Protein AF-A0A2V3DW12-F1 (afdb_monomer_lite)

Secondary structure (DSSP, 8-state):
-HHHHHHHHTTT-----STTGGG-----HHHHHHTTS-----------TT--TTSHHHHHHTTSHHHHHHHHHHHHHHHHHHHHHHHT-

Radius of gyration: 14.46 Å; chains: 1; bounding box: 33×29×35 Å

Organism: NCBI:txid291045

Foldseek 3Di:
DVLLVVQLVVVVDDDDPDVVVVPPDDDDPQVVVVVVDPGDDDDFDAPQPPDDPPDPSSVVSCPDPRNVVRVVSSVRSVVSSVVVVVVVD

Sequence (89 aa):
MELYQRNAQSLDRVFDTSSAASSLLGSTDMGNLSHLVPSIHPLITVDSASAVIHQPEFAAYCVSASTDQAVIDGGKAMAWTIVHSCCTK

Structure (mmCIF, N/CA/C/O backbone):
data_AF-A0A2V3DW12-F1
#
_entry.id   AF-A0A2V3DW12-F1
#
loop_
_atom_site.group_PDB
_atom_site.id
_atom_site.type_symbol
_atom_site.label_atom_id
_atom_site.label_alt_id
_atom_site.label_comp_id
_atom_site.label_asym_id
_atom_site.label_entity_id
_atom_site.label_seq_id
_atom_site.pdbx_PDB_ins_code
_atom_site.Cartn_x
_atom_site.Cartn_y
_atom_site.Cartn_z
_atom_site.occupancy
_atom_site.B_iso_or_equiv
_atom_site.auth_seq_id
_atom_site.auth_comp_id
_atom_site.auth_asym_id
_atom_site.auth_atom_id
_atom_site.pdbx_PDB_model_num
ATOM 1 N N . MET A 1 1 ? -4.105 2.003 13.740 1.00 86.19 1 MET A N 1
ATOM 2 C CA . MET A 1 1 ? -3.126 1.433 12.788 1.00 86.19 1 MET A CA 1
ATOM 3 C C . MET A 1 1 ? -3.199 -0.092 12.733 1.00 86.19 1 MET A C 1
ATOM 5 O O . MET A 1 1 ? -3.240 -0.631 11.640 1.00 86.19 1 MET A O 1
ATOM 9 N N . GLU A 1 2 ? -3.320 -0.790 13.866 1.00 91.81 2 GLU A N 1
ATOM 10 C CA . GLU A 1 2 ? -3.402 -2.266 13.915 1.00 91.81 2 GLU A CA 1
ATOM 11 C C . GLU A 1 2 ? -4.501 -2.878 13.028 1.00 91.81 2 GLU A C 1
ATOM 13 O O . GLU A 1 2 ? -4.234 -3.811 12.274 1.00 91.81 2 GLU A O 1
ATOM 18 N N . LEU A 1 3 ? -5.721 -2.321 13.053 1.00 94.19 3 LEU A N 1
ATOM 19 C CA . LEU A 1 3 ? -6.813 -2.785 12.184 1.00 94.19 3 LEU A CA 1
ATOM 20 C C . LEU A 1 3 ? -6.464 -2.659 10.696 1.00 94.19 3 LEU A C 1
ATOM 22 O O . LEU A 1 3 ? -6.709 -3.588 9.930 1.00 94.19 3 LEU A O 1
ATOM 26 N N . TYR A 1 4 ? -5.857 -1.538 10.299 1.00 94.94 4 TYR A N 1
ATOM 27 C CA . TYR A 1 4 ? -5.421 -1.329 8.920 1.00 94.94 4 TYR A CA 1
ATOM 28 C C . TYR A 1 4 ? -4.352 -2.337 8.516 1.00 94.94 4 TYR A C 1
ATOM 30 O O . TYR A 1 4 ? -4.491 -2.982 7.481 1.00 94.94 4 TYR A O 1
ATOM 38 N N . GLN A 1 5 ? -3.330 -2.526 9.354 1.00 94.62 5 GLN A N 1
ATOM 39 C CA . GLN A 1 5 ? -2.263 -3.485 9.089 1.00 94.62 5 GLN A CA 1
ATOM 40 C C . GLN A 1 5 ? -2.817 -4.902 8.912 1.00 94.62 5 GLN A C 1
ATOM 42 O O . GLN A 1 5 ? -2.501 -5.553 7.922 1.00 94.62 5 GLN A O 1
ATOM 47 N N . ARG A 1 6 ? -3.710 -5.348 9.803 1.00 95.38 6 ARG A N 1
ATOM 48 C CA . ARG A 1 6 ? -4.361 -6.660 9.695 1.00 95.38 6 ARG A CA 1
ATOM 49 C C . ARG A 1 6 ? -5.141 -6.814 8.387 1.00 95.38 6 ARG A C 1
ATOM 51 O O . ARG A 1 6 ? -5.024 -7.838 7.719 1.00 95.38 6 ARG A O 1
ATOM 58 N N . ASN A 1 7 ? -5.929 -5.804 8.020 1.00 96.81 7 ASN A N 1
ATOM 59 C CA . ASN A 1 7 ? -6.727 -5.824 6.794 1.00 96.81 7 ASN A CA 1
ATOM 60 C C . ASN A 1 7 ? -5.839 -5.840 5.542 1.00 96.81 7 ASN A C 1
ATOM 62 O O . ASN A 1 7 ? -6.081 -6.613 4.621 1.00 96.81 7 ASN A O 1
ATOM 66 N N . ALA A 1 8 ? -4.783 -5.031 5.518 1.00 96.50 8 ALA A N 1
ATOM 67 C CA . ALA A 1 8 ? -3.833 -5.006 4.415 1.00 96.50 8 ALA A CA 1
ATOM 68 C C . ALA A 1 8 ? -3.052 -6.331 4.306 1.00 96.50 8 ALA A C 1
ATOM 70 O O . ALA A 1 8 ? -2.877 -6.845 3.207 1.00 96.50 8 ALA A O 1
ATOM 71 N N . GLN A 1 9 ? -2.667 -6.945 5.428 1.00 96.25 9 GLN A N 1
ATOM 72 C CA . GLN A 1 9 ? -2.016 -8.261 5.440 1.00 96.25 9 GLN A CA 1
ATOM 73 C C . GLN A 1 9 ? -2.917 -9.380 4.906 1.00 96.25 9 GLN A C 1
ATOM 75 O O . GLN A 1 9 ? -2.421 -10.294 4.260 1.00 96.25 9 GLN A O 1
ATOM 80 N N . SER A 1 10 ? -4.237 -9.306 5.113 1.00 97.19 10 SER A N 1
ATOM 81 C CA . SER A 1 10 ? -5.179 -10.251 4.486 1.00 97.19 10 SER A CA 1
ATOM 82 C C . SER A 1 10 ? -5.358 -10.058 2.974 1.00 97.19 10 SER A C 1
ATOM 84 O O . SER A 1 10 ? -5.973 -10.897 2.326 1.00 97.19 10 SER A O 1
ATOM 86 N N . LEU A 1 11 ? -4.824 -8.964 2.424 1.00 96.88 11 LEU A N 1
ATOM 87 C CA . LEU A 1 11 ? -4.690 -8.695 0.989 1.00 96.88 11 LEU A CA 1
ATOM 88 C C . LEU A 1 11 ? -3.247 -8.956 0.516 1.00 96.88 11 LEU A C 1
ATOM 90 O O . LEU A 1 11 ? -2.781 -8.330 -0.431 1.00 96.88 11 LEU A O 1
ATOM 94 N N . ASP A 1 12 ? -2.514 -9.812 1.235 1.00 95.56 12 ASP A N 1
ATOM 95 C CA . ASP A 1 12 ? -1.128 -10.205 0.957 1.00 95.56 12 ASP A CA 1
ATOM 96 C C . ASP A 1 12 ? -0.108 -9.046 0.973 1.00 95.56 12 ASP A C 1
ATOM 98 O O . ASP A 1 12 ? 1.013 -9.170 0.473 1.00 95.56 12 ASP A O 1
ATOM 102 N N . ARG A 1 13 ? -0.451 -7.903 1.593 1.00 94.69 13 ARG A N 1
ATOM 103 C CA . ARG A 1 13 ? 0.485 -6.783 1.773 1.00 94.69 13 ARG A CA 1
ATOM 104 C C . ARG A 1 13 ? 1.405 -7.016 2.964 1.00 94.69 13 ARG A C 1
ATOM 106 O O . ARG A 1 13 ? 0.972 -7.343 4.068 1.00 94.69 13 ARG A O 1
ATOM 113 N N . VAL A 1 14 ? 2.692 -6.771 2.748 1.00 91.44 14 VAL A N 1
ATOM 114 C CA . VAL A 1 14 ? 3.736 -6.935 3.762 1.00 91.44 14 VAL A CA 1
ATOM 115 C C . VAL A 1 14 ? 4.089 -5.576 4.356 1.00 91.44 14 VAL A C 1
ATOM 117 O O . VAL A 1 14 ? 4.271 -4.602 3.630 1.00 91.44 14 VAL A O 1
ATOM 120 N N . PHE A 1 15 ? 4.197 -5.517 5.682 1.00 85.94 15 PHE A N 1
ATOM 121 C CA . PHE A 1 15 ? 4.690 -4.344 6.398 1.00 85.94 15 PHE A CA 1
ATOM 122 C C . PHE A 1 15 ? 6.102 -4.636 6.867 1.00 85.94 15 PHE A C 1
ATOM 124 O O . PHE A 1 15 ? 6.312 -5.568 7.644 1.00 85.94 15 PHE A O 1
ATOM 131 N N . ASP A 1 16 ? 7.055 -3.836 6.404 1.00 73.81 16 ASP A N 1
ATOM 132 C CA . ASP A 1 16 ? 8.383 -3.828 6.994 1.00 73.81 16 ASP A CA 1
ATOM 133 C C . ASP A 1 16 ? 8.341 -2.999 8.284 1.00 73.81 16 ASP A C 1
ATOM 135 O O . ASP A 1 16 ? 8.058 -1.801 8.264 1.00 73.81 16 ASP A O 1
ATOM 139 N N . THR A 1 17 ? 8.580 -3.649 9.421 1.00 66.38 17 THR A N 1
ATOM 140 C CA . THR A 1 17 ? 8.654 -2.994 10.734 1.00 66.38 17 THR A CA 1
ATOM 141 C C . THR A 1 17 ? 10.062 -2.483 11.053 1.00 66.38 17 TH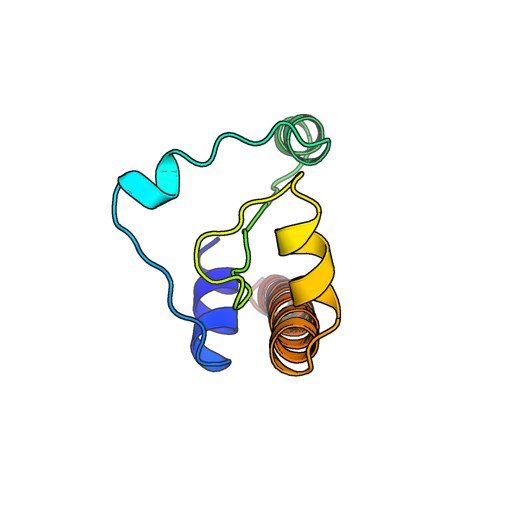R A C 1
ATOM 143 O O . THR A 1 17 ? 10.326 -2.098 12.193 1.00 66.38 17 THR A O 1
ATOM 146 N N . SER A 1 18 ? 10.992 -2.510 10.093 1.00 64.81 18 SER A N 1
ATOM 147 C CA . SER A 1 18 ? 12.334 -1.959 10.266 1.00 64.81 18 SER A CA 1
ATOM 148 C C . SER A 1 18 ? 12.299 -0.437 10.478 1.00 64.81 18 SER A C 1
ATOM 150 O O . SER A 1 18 ? 11.453 0.287 9.947 1.00 64.81 18 SER A O 1
ATOM 152 N N . SER A 1 19 ? 13.243 0.088 11.266 1.00 51.97 19 SER A N 1
ATOM 153 C CA . SER A 1 19 ? 13.327 1.524 11.587 1.00 51.97 19 SER A CA 1
ATOM 154 C C . SER A 1 19 ? 13.580 2.419 10.363 1.00 51.97 19 SER A C 1
ATOM 156 O O . SER A 1 19 ? 13.300 3.618 10.415 1.00 51.97 19 SER A O 1
ATOM 158 N N . ALA A 1 20 ? 14.055 1.854 9.248 1.00 54.06 20 ALA A N 1
ATOM 159 C CA . ALA A 1 20 ? 14.253 2.571 7.991 1.00 54.06 20 ALA A CA 1
ATOM 160 C C . ALA A 1 20 ? 12.920 2.990 7.343 1.00 54.06 20 ALA A C 1
ATOM 162 O O . ALA A 1 20 ? 12.813 4.110 6.845 1.00 54.06 20 ALA A O 1
ATOM 163 N N . ALA A 1 21 ? 11.876 2.155 7.433 1.00 53.72 21 ALA A N 1
ATOM 164 C CA . ALA A 1 21 ? 10.536 2.483 6.934 1.00 53.72 21 ALA A CA 1
ATOM 165 C C . ALA A 1 21 ? 9.871 3.630 7.727 1.00 53.72 21 ALA A C 1
ATOM 167 O O . ALA A 1 21 ? 9.103 4.413 7.171 1.00 53.72 21 ALA A O 1
ATOM 168 N N . SER A 1 22 ? 10.226 3.781 9.009 1.00 52.00 22 SER A N 1
ATOM 169 C CA . SER A 1 22 ? 9.751 4.854 9.904 1.00 52.00 22 SER A CA 1
ATOM 170 C C . SER A 1 22 ? 10.281 6.253 9.533 1.00 52.00 22 SER A C 1
ATOM 172 O O . SER A 1 22 ? 9.770 7.265 10.005 1.00 52.00 22 SER A O 1
ATOM 174 N N . SER A 1 23 ? 11.303 6.331 8.673 1.00 53.09 23 SER A N 1
ATOM 175 C CA . SER A 1 23 ? 11.986 7.588 8.325 1.00 53.09 23 SER A CA 1
ATOM 176 C C . SER A 1 23 ? 11.445 8.261 7.056 1.00 53.09 23 SER A C 1
ATOM 178 O O . SER A 1 23 ? 11.999 9.268 6.615 1.00 53.09 23 SER A O 1
ATOM 180 N N . LEU A 1 24 ? 10.372 7.735 6.454 1.00 59.47 24 LEU A N 1
ATOM 181 C CA . LEU A 1 24 ? 9.694 8.371 5.321 1.00 59.47 24 LEU A CA 1
ATOM 182 C C . LEU A 1 24 ? 8.884 9.582 5.810 1.00 59.47 24 LEU A C 1
ATOM 184 O O . LEU A 1 24 ? 7.674 9.523 6.019 1.00 59.47 24 LEU A O 1
ATOM 188 N N . LEU A 1 25 ? 9.586 10.696 6.017 1.00 61.41 25 LEU A N 1
ATOM 189 C CA . LEU A 1 25 ? 9.005 11.997 6.329 1.00 61.41 25 LEU A CA 1
ATOM 190 C C . LEU A 1 25 ? 8.387 12.601 5.060 1.00 61.41 25 LEU A C 1
ATOM 192 O O . LEU A 1 25 ? 9.094 13.086 4.180 1.00 61.41 25 LEU A O 1
ATOM 196 N N . GLY A 1 26 ? 7.058 12.582 4.973 1.00 65.88 26 GLY A N 1
ATOM 197 C CA . GLY A 1 26 ? 6.286 13.334 3.984 1.00 65.88 26 GLY A CA 1
ATOM 198 C C . GLY A 1 26 ? 5.475 14.436 4.664 1.00 65.88 26 GLY A C 1
ATOM 199 O O . GLY A 1 26 ? 4.855 14.195 5.698 1.00 65.88 26 GLY A O 1
ATOM 200 N N . SER A 1 27 ? 5.462 15.642 4.093 1.00 64.81 27 SER A N 1
ATOM 201 C CA . SER A 1 27 ? 4.544 16.703 4.524 1.00 64.81 27 SER A CA 1
ATOM 202 C C . SER A 1 27 ? 3.194 16.488 3.845 1.00 64.81 27 SER A C 1
ATOM 204 O O . SER A 1 27 ? 3.114 16.532 2.618 1.00 64.81 27 SER A O 1
ATOM 206 N N . THR A 1 28 ? 2.150 16.219 4.628 1.00 80.50 28 THR A N 1
ATOM 207 C CA . THR A 1 28 ? 0.787 15.994 4.125 1.00 80.50 28 THR A CA 1
ATOM 208 C C . THR A 1 28 ? -0.225 16.784 4.946 1.00 80.50 28 THR A C 1
ATOM 210 O O . THR A 1 28 ? -0.001 17.077 6.123 1.00 80.50 28 THR A O 1
ATOM 213 N N . ASP A 1 29 ? -1.357 17.116 4.333 1.00 90.31 29 ASP A N 1
ATOM 214 C CA . ASP A 1 29 ? -2.504 17.742 4.999 1.00 90.31 29 ASP A CA 1
ATOM 215 C C . ASP A 1 29 ? -3.075 16.878 6.139 1.00 90.31 29 ASP A C 1
ATOM 217 O O . ASP A 1 29 ? -3.551 17.409 7.145 1.00 90.31 29 ASP A O 1
ATOM 221 N N . MET A 1 30 ? -2.948 15.552 6.039 1.00 90.44 30 MET A N 1
ATOM 222 C CA . MET A 1 30 ? -3.321 14.598 7.084 1.00 90.44 30 MET A CA 1
ATOM 223 C C . MET A 1 30 ? -2.575 14.850 8.403 1.00 90.44 30 MET A C 1
ATOM 225 O O . MET A 1 30 ? -3.127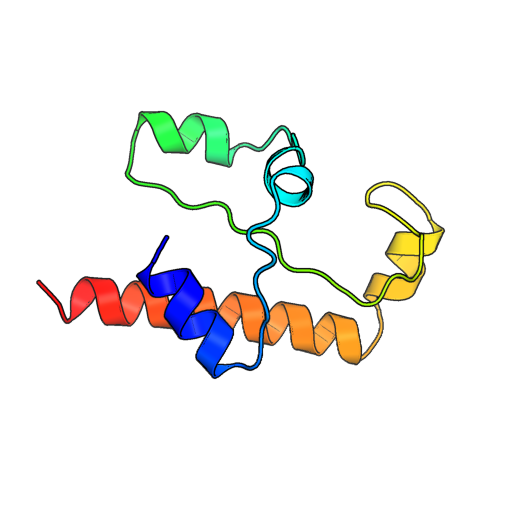 14.600 9.475 1.00 90.44 30 MET A O 1
ATOM 229 N N . GLY A 1 31 ? -1.357 15.406 8.352 1.00 89.75 31 GLY A N 1
ATOM 230 C CA . GLY A 1 31 ? -0.633 15.849 9.546 1.00 89.75 31 GLY A CA 1
ATOM 2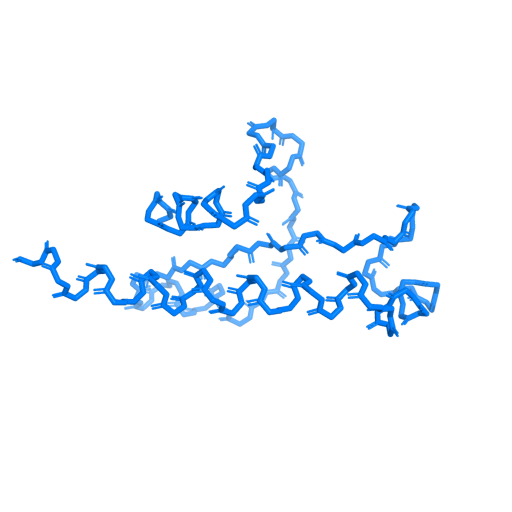31 C C . GLY A 1 31 ? -1.419 16.896 10.337 1.00 89.75 31 GLY A C 1
ATOM 232 O O . GLY A 1 31 ? -1.582 16.757 11.548 1.00 89.75 31 GLY A O 1
ATOM 233 N N . ASN A 1 32 ? -2.017 17.874 9.652 1.00 93.19 32 ASN A N 1
ATOM 234 C CA . ASN A 1 32 ? -2.851 18.891 10.294 1.00 93.19 32 ASN A CA 1
ATOM 235 C C . ASN A 1 32 ? -4.119 18.270 10.900 1.00 93.19 32 ASN A C 1
ATOM 237 O O . ASN A 1 32 ? -4.491 18.603 12.025 1.00 93.19 32 ASN A O 1
ATOM 241 N N . LEU A 1 33 ? -4.764 17.340 10.183 1.00 92.62 33 LEU A N 1
ATOM 242 C CA . LEU A 1 33 ? -5.972 16.657 10.663 1.00 92.62 33 LEU A CA 1
ATOM 243 C C . LEU A 1 33 ? -5.709 15.762 11.879 1.00 92.62 33 LEU A C 1
ATOM 245 O O . LEU A 1 33 ? -6.578 15.638 12.744 1.00 92.62 33 LEU A O 1
ATOM 249 N N . SER A 1 34 ? -4.505 15.196 11.991 1.00 93.00 34 SER A N 1
ATOM 250 C CA . SER A 1 34 ? -4.129 14.310 13.098 1.00 93.00 34 SER A CA 1
ATOM 251 C C . SER A 1 34 ? -4.167 14.982 14.476 1.00 93.00 34 SER A C 1
ATOM 253 O O . SER A 1 34 ? -4.338 14.300 15.485 1.00 93.00 34 SER A O 1
ATOM 255 N N . HIS A 1 35 ? -4.086 16.316 14.526 1.00 93.94 35 HIS A N 1
ATOM 256 C CA . HIS A 1 35 ? -4.254 17.090 15.757 1.00 93.94 35 HIS A CA 1
ATOM 257 C C . HIS A 1 35 ? -5.718 17.242 16.190 1.00 93.94 35 HIS A C 1
ATOM 259 O O . HIS A 1 35 ? -5.976 17.572 17.346 1.00 93.94 35 HIS A O 1
ATOM 265 N N . LEU A 1 36 ? -6.671 17.041 15.275 1.00 97.25 36 LEU A N 1
ATOM 266 C CA . LEU A 1 36 ? -8.097 17.275 15.514 1.00 97.25 36 LEU A CA 1
ATOM 267 C C . LEU A 1 36 ? -8.876 15.977 15.710 1.00 97.25 36 LEU A C 1
ATOM 269 O O . LEU A 1 36 ? -9.820 15.941 16.498 1.00 97.25 36 LEU A O 1
ATOM 273 N N . VAL A 1 37 ? -8.502 14.918 14.992 1.00 94.25 37 VAL A N 1
ATOM 274 C CA . VAL A 1 37 ? -9.192 13.627 15.041 1.00 94.25 37 VAL A CA 1
ATOM 275 C C . VAL A 1 37 ? -8.197 12.470 14.983 1.00 94.25 37 VAL A C 1
ATOM 277 O O . VAL A 1 37 ? -7.154 12.590 14.330 1.00 94.25 37 VAL A O 1
ATOM 280 N N . PRO A 1 38 ? -8.517 11.317 15.604 1.00 91.25 38 PRO A N 1
ATOM 281 C CA . PRO A 1 38 ? -7.741 10.100 15.414 1.00 91.25 38 PRO A CA 1
ATOM 282 C C . PRO A 1 38 ? -7.586 9.799 13.920 1.00 91.25 38 PRO A C 1
ATOM 284 O O . PRO A 1 38 ? -8.571 9.585 13.217 1.00 91.25 38 PRO A O 1
ATOM 287 N N . SER A 1 39 ? -6.343 9.809 13.444 1.00 91.19 39 SER A N 1
ATOM 288 C CA . SER A 1 39 ? -6.015 9.735 12.019 1.00 91.19 39 SER A CA 1
ATOM 289 C C . SER A 1 39 ? -4.973 8.653 11.754 1.00 91.19 39 SER A C 1
ATOM 291 O O . SER A 1 39 ? -4.160 8.324 12.619 1.00 91.19 39 SER A O 1
ATOM 293 N N . ILE A 1 40 ? -4.991 8.098 10.543 1.00 91.06 40 ILE A N 1
ATOM 294 C CA . ILE A 1 40 ? -3.956 7.196 10.033 1.00 91.06 40 ILE A CA 1
ATOM 295 C C . ILE A 1 40 ? -3.512 7.670 8.647 1.00 91.06 40 ILE A C 1
ATOM 297 O O . ILE A 1 40 ? -4.338 8.119 7.859 1.00 91.06 40 ILE A O 1
ATOM 301 N N . HIS A 1 41 ? -2.219 7.544 8.351 1.00 89.50 41 HIS A N 1
ATOM 302 C CA . HIS A 1 41 ? -1.647 7.880 7.044 1.00 89.50 41 HIS A CA 1
ATOM 303 C C . HIS A 1 41 ? -0.678 6.776 6.584 1.00 89.50 41 HIS A C 1
ATOM 305 O O . HIS A 1 41 ? 0.542 6.952 6.640 1.00 89.50 41 HIS A O 1
ATOM 311 N N . PRO A 1 42 ? -1.195 5.584 6.234 1.00 89.81 42 PRO A N 1
ATOM 312 C CA . PRO A 1 42 ? -0.353 4.499 5.759 1.00 89.81 42 PRO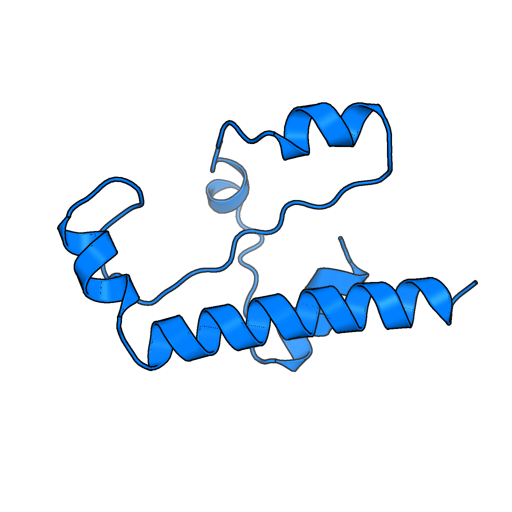 A CA 1
ATOM 313 C C . PRO A 1 42 ? 0.169 4.785 4.347 1.00 89.81 42 PRO A C 1
ATOM 315 O O . PRO A 1 42 ? -0.559 5.292 3.497 1.00 89.81 42 PRO A O 1
ATOM 318 N N . LEU A 1 43 ? 1.417 4.401 4.089 1.00 88.50 43 LEU A N 1
ATOM 319 C CA . LEU A 1 43 ? 1.983 4.373 2.742 1.00 88.50 43 LEU A CA 1
ATOM 320 C C . LEU A 1 43 ? 1.782 2.987 2.128 1.00 88.50 43 LEU A C 1
ATOM 322 O O . LEU A 1 43 ? 1.831 1.975 2.829 1.00 88.50 43 LEU A O 1
ATOM 326 N N . ILE A 1 44 ? 1.573 2.950 0.813 1.00 89.50 44 ILE A N 1
ATOM 327 C CA . ILE A 1 44 ? 1.507 1.714 0.039 1.00 89.50 44 ILE A CA 1
ATOM 328 C C . ILE A 1 44 ? 2.576 1.734 -1.047 1.00 89.50 44 ILE A C 1
ATOM 330 O O . ILE A 1 44 ? 2.693 2.693 -1.808 1.00 89.50 44 ILE A O 1
ATOM 334 N N . THR A 1 45 ? 3.376 0.675 -1.094 1.00 89.44 45 THR A N 1
ATOM 335 C CA . THR A 1 45 ? 4.436 0.531 -2.090 1.00 89.44 45 THR A CA 1
ATOM 336 C C . THR A 1 45 ? 3.854 0.075 -3.423 1.00 89.44 45 THR A C 1
ATOM 338 O O . THR A 1 45 ? 2.956 -0.774 -3.474 1.00 89.44 45 THR A O 1
ATOM 341 N N . VAL A 1 46 ? 4.412 0.620 -4.499 1.00 92.56 46 VAL A N 1
ATOM 342 C CA . VAL A 1 46 ? 4.184 0.204 -5.884 1.00 92.56 46 VAL A CA 1
ATOM 343 C C . VAL A 1 46 ? 5.492 -0.337 -6.458 1.00 92.56 46 VAL A C 1
ATOM 345 O O . VAL A 1 46 ? 6.567 -0.033 -5.940 1.00 92.56 46 VAL A O 1
ATOM 348 N N . ASP A 1 47 ? 5.415 -1.151 -7.505 1.00 92.44 47 ASP A N 1
ATOM 349 C CA . ASP A 1 47 ? 6.605 -1.717 -8.142 1.00 92.44 47 ASP A CA 1
ATOM 350 C C . ASP A 1 47 ? 7.269 -0.675 -9.056 1.00 92.44 47 ASP A C 1
ATOM 352 O O . ASP A 1 47 ? 6.947 -0.569 -10.240 1.00 92.44 47 ASP A O 1
ATOM 356 N N . SER A 1 48 ? 8.142 0.151 -8.470 1.00 93.25 48 SER A N 1
ATOM 357 C CA . SER A 1 48 ? 8.817 1.271 -9.143 1.00 93.25 48 SER A CA 1
ATOM 358 C C . SER A 1 48 ? 10.334 1.104 -9.267 1.00 93.25 48 SER A C 1
ATOM 360 O O . SER A 1 48 ? 11.049 2.089 -9.468 1.00 93.25 48 SER A O 1
ATOM 362 N N . ALA A 1 49 ? 10.853 -0.123 -9.138 1.00 90.88 49 ALA A N 1
ATOM 363 C CA . ALA A 1 49 ? 12.291 -0.391 -9.060 1.00 90.88 49 ALA A CA 1
ATOM 364 C C . ALA A 1 49 ? 12.984 0.538 -8.033 1.00 90.88 49 ALA A C 1
ATOM 366 O O . ALA A 1 49 ? 12.594 0.570 -6.869 1.00 90.88 49 ALA A O 1
ATOM 367 N N . SER A 1 50 ? 14.004 1.301 -8.442 1.00 91.62 50 SER A N 1
ATOM 368 C CA . SER A 1 50 ? 14.675 2.296 -7.593 1.00 91.62 50 SER A CA 1
ATOM 369 C C . SER A 1 50 ? 14.118 3.718 -7.735 1.00 91.62 50 SER A C 1
ATOM 371 O O . SER A 1 50 ? 14.673 4.639 -7.137 1.00 91.62 50 SER A O 1
ATOM 373 N N . ALA A 1 51 ? 13.087 3.930 -8.558 1.00 93.75 51 ALA A N 1
ATOM 374 C CA . ALA A 1 51 ? 12.483 5.245 -8.728 1.00 93.75 51 ALA A CA 1
ATOM 375 C C . ALA A 1 51 ? 11.661 5.615 -7.488 1.00 93.75 51 ALA A C 1
ATOM 377 O O . ALA A 1 51 ? 10.986 4.764 -6.900 1.00 93.75 51 ALA A O 1
ATOM 378 N N . VAL A 1 52 ? 11.698 6.892 -7.111 1.00 90.69 52 VAL A N 1
ATOM 379 C CA . VAL A 1 52 ? 10.996 7.433 -5.938 1.00 90.69 52 VAL A CA 1
ATOM 380 C C . VAL A 1 52 ? 9.987 8.504 -6.338 1.00 90.69 52 VAL A C 1
ATOM 382 O O . VAL A 1 52 ? 10.039 9.055 -7.439 1.00 90.69 52 VAL A O 1
ATOM 385 N N . ILE A 1 53 ? 9.069 8.822 -5.423 1.00 89.75 53 ILE A N 1
ATOM 386 C CA . ILE A 1 53 ? 8.102 9.908 -5.606 1.00 89.75 53 ILE A CA 1
ATOM 387 C C . ILE A 1 53 ? 8.797 11.204 -6.066 1.00 89.75 53 ILE A C 1
ATOM 389 O O . ILE A 1 53 ? 9.921 11.499 -5.665 1.00 89.75 53 ILE A O 1
ATOM 393 N N . HIS A 1 54 ? 8.108 11.978 -6.908 1.00 91.75 54 HIS A N 1
ATOM 394 C CA . HIS A 1 54 ? 8.610 13.196 -7.571 1.00 91.75 54 HIS A CA 1
ATOM 395 C C . HIS A 1 54 ? 9.642 12.988 -8.697 1.00 91.75 54 HIS A C 1
ATOM 397 O O . HIS A 1 54 ? 10.289 13.949 -9.109 1.00 91.75 54 HIS A O 1
ATOM 403 N N . GLN A 1 55 ? 9.765 11.778 -9.247 1.00 95.56 55 GLN A N 1
ATOM 404 C CA . GLN A 1 55 ? 10.568 11.513 -10.448 1.00 95.56 55 GLN A CA 1
ATOM 405 C C . GLN A 1 55 ? 9.689 11.148 -11.659 1.00 95.56 55 GLN A C 1
ATOM 407 O O . GLN A 1 55 ? 8.686 10.446 -11.484 1.00 95.56 55 GLN A O 1
ATOM 412 N N . PRO A 1 56 ? 10.049 11.565 -12.892 1.00 97.31 56 PRO A N 1
ATOM 413 C CA . PRO A 1 56 ? 9.362 11.131 -14.113 1.00 97.31 56 PRO A CA 1
ATOM 414 C C . PRO A 1 56 ? 9.324 9.607 -14.276 1.00 97.31 56 PRO A C 1
ATOM 416 O O . PRO A 1 56 ? 8.319 9.050 -14.710 1.00 97.31 56 PRO A O 1
ATOM 419 N N . GLU A 1 57 ? 10.395 8.924 -13.879 1.00 96.38 57 GLU A N 1
ATOM 420 C CA . GLU A 1 57 ? 10.512 7.470 -13.937 1.00 96.38 57 GLU A CA 1
ATOM 421 C C . GLU A 1 57 ? 9.481 6.800 -13.027 1.00 96.38 57 GLU A C 1
ATOM 423 O O . GLU A 1 57 ? 8.830 5.845 -13.439 1.00 96.38 57 GLU A O 1
ATOM 428 N N . PHE A 1 58 ? 9.263 7.332 -11.820 1.00 95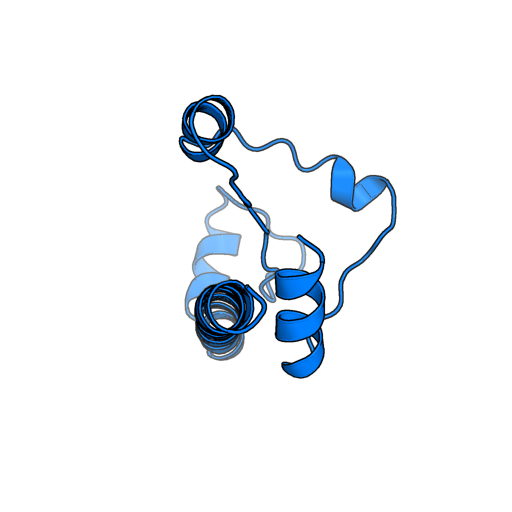.69 58 PHE A N 1
ATOM 429 C CA . PHE A 1 58 ? 8.233 6.825 -10.910 1.00 95.69 58 PHE A CA 1
ATOM 430 C C . PHE A 1 58 ? 6.835 6.978 -11.514 1.00 95.69 58 PHE A C 1
ATOM 432 O O . PHE A 1 58 ? 6.048 6.035 -11.485 1.00 95.69 58 PHE A O 1
ATOM 439 N N . ALA A 1 59 ? 6.549 8.127 -12.138 1.00 96.12 59 ALA A N 1
ATOM 440 C CA . ALA A 1 59 ? 5.275 8.351 -12.820 1.00 96.12 59 ALA A CA 1
ATOM 441 C C . ALA A 1 59 ? 5.031 7.337 -13.954 1.00 96.12 59 ALA A C 1
ATOM 443 O O . ALA A 1 59 ? 3.900 6.892 -14.140 1.00 96.12 59 ALA A O 1
ATOM 444 N N . ALA A 1 60 ? 6.081 6.919 -14.669 1.00 96.19 60 ALA A N 1
ATOM 445 C CA . ALA A 1 60 ? 5.976 5.882 -15.695 1.00 96.19 60 ALA A CA 1
ATOM 446 C C . ALA A 1 60 ? 5.601 4.500 -15.119 1.00 96.19 60 ALA A C 1
ATOM 448 O O . ALA A 1 60 ? 4.905 3.736 -15.785 1.00 96.19 60 ALA A O 1
ATOM 449 N N . TYR A 1 61 ? 5.991 4.187 -13.877 1.00 96.56 61 TYR A N 1
ATOM 450 C CA . TYR A 1 61 ? 5.564 2.962 -13.184 1.00 96.56 61 TYR A CA 1
ATOM 451 C C . TYR A 1 61 ? 4.135 3.045 -12.623 1.00 96.56 61 TYR A C 1
ATOM 453 O O . TYR A 1 61 ? 3.504 2.014 -12.383 1.00 96.56 61 TYR A O 1
ATOM 461 N N . CYS A 1 62 ? 3.582 4.249 -12.447 1.00 95.94 62 CYS A N 1
ATOM 462 C CA . CYS A 1 62 ? 2.243 4.440 -11.883 1.00 95.94 62 CYS A CA 1
ATOM 463 C C . CYS A 1 62 ? 1.082 4.054 -12.812 1.00 95.94 62 CYS A C 1
ATOM 465 O O . CYS A 1 62 ? -0.063 4.104 -12.377 1.00 95.94 62 CYS A O 1
ATOM 467 N N . VAL A 1 63 ? 1.351 3.674 -14.062 1.00 96.00 63 VAL A N 1
ATOM 468 C CA . VAL A 1 63 ? 0.328 3.257 -15.043 1.00 96.00 63 VAL A CA 1
ATOM 469 C C . VAL A 1 63 ? 0.349 1.750 -15.324 1.00 96.00 63 VAL A C 1
ATOM 471 O O . VAL A 1 63 ? -0.178 1.288 -16.335 1.00 96.00 63 VAL A O 1
ATOM 474 N N . SER A 1 64 ? 1.013 0.973 -14.465 1.00 95.56 64 SER A N 1
ATOM 475 C CA . SER A 1 64 ? 1.107 -0.479 -14.594 1.00 95.56 64 SER A CA 1
ATOM 476 C C . SER A 1 64 ? -0.053 -1.192 -13.891 1.00 95.56 64 SER A C 1
ATOM 478 O O . SER A 1 64 ? -0.580 -0.724 -12.882 1.00 95.56 64 SER A O 1
ATOM 480 N N . ALA A 1 65 ? -0.376 -2.402 -14.356 1.00 96.75 65 ALA A N 1
ATOM 481 C CA . ALA A 1 65 ? -1.388 -3.245 -13.717 1.00 96.75 65 ALA A CA 1
ATOM 482 C C . ALA A 1 65 ? -1.041 -3.603 -12.255 1.00 96.75 65 ALA A C 1
ATOM 484 O O . ALA A 1 65 ? -1.935 -3.782 -11.429 1.00 96.75 65 ALA A O 1
ATOM 485 N N . SER A 1 66 ? 0.251 -3.703 -11.911 1.00 95.06 66 SER A N 1
ATOM 486 C CA . SER A 1 66 ? 0.680 -3.951 -10.529 1.00 95.06 66 SER A CA 1
ATOM 487 C C . SER A 1 66 ? 0.433 -2.738 -9.627 1.00 95.06 66 SER A C 1
ATOM 489 O O . SER A 1 66 ? 0.005 -2.904 -8.481 1.00 95.06 66 SER A O 1
ATOM 491 N N . THR A 1 67 ? 0.637 -1.521 -10.140 1.00 95.44 67 THR A N 1
ATOM 492 C CA . THR A 1 67 ? 0.316 -0.281 -9.424 1.00 95.44 67 THR A CA 1
ATOM 493 C C . THR A 1 67 ? -1.195 -0.087 -9.290 1.00 95.44 67 THR A C 1
ATOM 495 O O . THR A 1 67 ? -1.659 0.261 -8.203 1.00 95.44 67 THR A O 1
ATOM 498 N N . ASP A 1 68 ? -1.981 -0.417 -10.319 1.00 97.12 68 ASP A N 1
ATOM 499 C CA . ASP A 1 68 ? -3.447 -0.420 -10.227 1.00 97.12 68 ASP A CA 1
ATOM 500 C C . ASP A 1 68 ? -3.930 -1.347 -9.102 1.00 97.12 68 ASP A C 1
ATOM 502 O O . ASP A 1 68 ? -4.747 -0.957 -8.262 1.00 97.12 68 ASP A O 1
ATOM 506 N N . GLN A 1 69 ? -3.368 -2.557 -9.017 1.00 97.50 69 GLN A N 1
ATOM 507 C CA . GLN A 1 69 ? -3.691 -3.491 -7.940 1.00 97.50 69 GLN A CA 1
ATOM 508 C C . GLN A 1 69 ? -3.313 -2.930 -6.561 1.00 97.50 69 GLN A C 1
ATOM 510 O O . GLN A 1 69 ? -4.061 -3.112 -5.601 1.00 97.50 69 GLN A O 1
ATOM 515 N N . ALA A 1 70 ? -2.201 -2.195 -6.448 1.00 96.44 70 ALA A N 1
ATOM 516 C CA . ALA A 1 70 ? -1.839 -1.504 -5.210 1.00 96.44 70 ALA A CA 1
ATOM 517 C C . ALA A 1 70 ? -2.871 -0.469 -4.780 1.00 96.44 70 ALA A C 1
ATOM 519 O O . ALA A 1 70 ? -3.279 -0.475 -3.619 1.00 96.44 70 ALA A O 1
ATOM 520 N N . VAL A 1 71 ? -3.374 0.351 -5.699 1.00 96.19 71 VAL A N 1
ATOM 521 C CA . VAL A 1 71 ? -4.443 1.308 -5.383 1.00 96.19 71 VAL A CA 1
ATOM 522 C C . VAL A 1 71 ? -5.693 0.584 -4.874 1.00 96.19 71 VAL A C 1
ATOM 524 O O . VAL A 1 71 ? -6.271 0.984 -3.858 1.00 96.19 71 VAL A O 1
ATOM 527 N N . ILE A 1 72 ? -6.087 -0.512 -5.529 1.00 97.94 72 ILE A N 1
ATOM 528 C CA . ILE A 1 72 ? -7.249 -1.313 -5.122 1.00 97.94 72 ILE A CA 1
ATOM 529 C C . ILE A 1 72 ? -7.055 -1.932 -3.735 1.00 97.94 72 ILE A C 1
ATOM 531 O O . ILE A 1 72 ? -7.975 -1.877 -2.914 1.00 97.94 72 ILE A O 1
ATOM 535 N N . ASP A 1 73 ? -5.882 -2.489 -3.444 1.00 97.88 73 ASP A N 1
ATOM 536 C CA . ASP A 1 73 ? -5.603 -3.099 -2.143 1.00 97.88 73 ASP A CA 1
ATOM 537 C C . ASP A 1 73 ? -5.603 -2.055 -1.024 1.00 97.88 73 ASP A C 1
ATOM 539 O O . ASP A 1 73 ? -6.227 -2.267 0.017 1.00 97.88 73 ASP A O 1
ATOM 543 N N . GLY A 1 74 ? -4.978 -0.895 -1.253 1.00 96.31 74 GLY A N 1
ATOM 544 C CA . GLY A 1 74 ? -4.979 0.216 -0.299 1.00 96.31 74 GLY A CA 1
ATOM 545 C C . GLY A 1 74 ? -6.393 0.727 -0.012 1.00 96.31 74 GLY A C 1
ATOM 546 O O . GLY A 1 74 ? -6.784 0.876 1.149 1.00 96.31 74 GLY A O 1
ATOM 547 N N . GLY A 1 75 ? -7.201 0.917 -1.059 1.00 97.75 75 GLY A N 1
ATOM 548 C CA . GLY A 1 75 ? -8.600 1.328 -0.930 1.00 97.75 75 GLY A CA 1
ATOM 549 C C . GLY A 1 75 ? -9.448 0.312 -0.159 1.00 97.75 75 GLY A C 1
ATOM 550 O O . GLY A 1 75 ? -10.180 0.686 0.762 1.00 97.75 75 GLY A O 1
ATOM 551 N N . LYS A 1 76 ? -9.314 -0.983 -0.473 1.00 98.38 76 LYS A N 1
ATOM 552 C CA . LYS A 1 76 ? -10.005 -2.065 0.249 1.00 98.38 76 LYS A CA 1
ATOM 553 C C . LYS A 1 76 ? -9.583 -2.131 1.715 1.00 98.38 76 LYS A C 1
ATOM 555 O O . LYS A 1 76 ? -10.452 -2.203 2.582 1.00 98.38 76 LYS A O 1
ATOM 560 N N . ALA A 1 77 ? -8.286 -2.045 2.008 1.00 97.75 77 ALA A N 1
ATOM 561 C CA . ALA A 1 77 ? -7.778 -2.055 3.377 1.00 97.75 77 ALA A CA 1
ATOM 562 C C . ALA A 1 77 ? -8.328 -0.877 4.200 1.00 97.75 77 ALA A C 1
ATOM 564 O O . ALA A 1 77 ? -8.756 -1.071 5.342 1.00 97.75 77 ALA A O 1
ATOM 565 N N . MET A 1 78 ? -8.390 0.330 3.624 1.00 97.19 78 MET A N 1
ATOM 566 C CA . MET A 1 78 ? -9.013 1.496 4.264 1.00 97.19 78 MET A CA 1
ATOM 567 C C . MET A 1 78 ? -10.510 1.276 4.519 1.00 97.19 78 MET A C 1
ATOM 569 O O . MET A 1 78 ? -10.979 1.484 5.639 1.00 97.19 78 MET A O 1
ATOM 573 N N . ALA A 1 79 ? -11.254 0.786 3.524 1.00 97.50 79 ALA A N 1
ATOM 574 C CA . ALA A 1 79 ? -12.686 0.518 3.655 1.00 97.50 79 ALA A CA 1
ATOM 575 C C . ALA A 1 79 ? -12.986 -0.534 4.738 1.00 97.50 79 ALA A C 1
ATOM 577 O O . ALA A 1 79 ? -13.828 -0.311 5.609 1.00 97.50 79 ALA A O 1
ATOM 578 N N . TRP A 1 80 ? -12.261 -1.654 4.742 1.00 97.44 80 TRP A N 1
ATOM 579 C CA . TRP A 1 80 ? -12.392 -2.685 5.775 1.00 97.44 80 TRP A CA 1
ATOM 580 C C . TRP A 1 80 ? -12.022 -2.166 7.161 1.00 97.44 80 TRP A C 1
ATOM 582 O O . TRP A 1 80 ? -12.622 -2.578 8.151 1.00 97.44 80 TRP A O 1
ATOM 592 N N . THR A 1 81 ? -11.071 -1.234 7.253 1.00 96.38 81 THR A N 1
ATOM 593 C CA . THR A 1 81 ? -10.699 -0.610 8.531 1.00 96.38 81 THR A CA 1
ATOM 594 C C . THR A 1 81 ? -11.863 0.180 9.107 1.00 96.38 81 THR A C 1
ATOM 596 O O . THR A 1 81 ? -12.160 0.033 10.291 1.00 96.38 81 THR A O 1
ATOM 599 N N . ILE A 1 82 ? -12.564 0.947 8.268 1.00 95.06 82 ILE A N 1
ATOM 600 C CA . ILE A 1 82 ? -13.768 1.680 8.671 1.00 95.06 82 ILE A CA 1
ATOM 601 C C . ILE A 1 82 ? -14.846 0.698 9.140 1.00 95.06 82 ILE A C 1
ATOM 603 O O . ILE A 1 82 ? -15.335 0.830 10.261 1.00 95.06 82 ILE A O 1
ATOM 607 N N . VAL A 1 83 ? -15.168 -0.321 8.335 1.00 96.25 83 VAL A N 1
ATOM 608 C CA . VAL A 1 83 ? -16.196 -1.319 8.679 1.00 96.25 83 VAL A CA 1
ATOM 609 C C . VAL A 1 83 ? -15.880 -2.004 10.009 1.00 96.25 83 VAL A C 1
ATOM 611 O O . VAL A 1 83 ? -16.718 -1.998 10.909 1.00 96.25 83 VAL A O 1
ATOM 614 N N . HIS A 1 84 ? -14.660 -2.521 10.182 1.00 94.50 84 HIS A N 1
ATOM 615 C CA . HIS A 1 84 ? -14.254 -3.160 11.433 1.00 94.50 84 HIS A CA 1
ATOM 616 C C . HIS A 1 84 ? -14.332 -2.196 12.618 1.00 94.50 84 HIS A C 1
ATOM 618 O O . HIS A 1 84 ? -14.913 -2.554 13.636 1.00 94.50 84 HIS A O 1
ATOM 624 N N . SER A 1 85 ? -13.842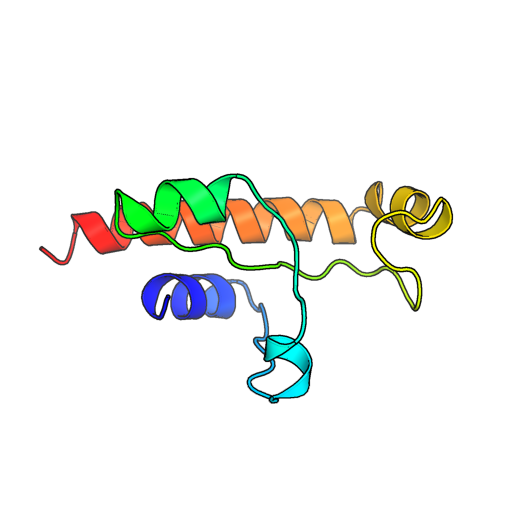 -0.961 12.474 1.00 90.50 85 SER A N 1
ATOM 625 C CA . SER A 1 85 ? -13.896 0.033 13.556 1.00 90.50 85 SER A CA 1
ATOM 626 C C . SER A 1 85 ? -15.323 0.391 13.994 1.00 90.50 85 SER A C 1
ATOM 628 O O . SER A 1 85 ? -15.543 0.751 15.150 1.00 90.50 85 SER A O 1
ATOM 630 N N . CYS A 1 86 ? -16.304 0.270 13.095 1.00 90.12 86 CYS A N 1
ATOM 631 C CA . CYS A 1 86 ? -17.714 0.488 13.403 1.00 90.12 86 CYS A CA 1
ATOM 632 C C . CYS A 1 86 ? -18.374 -0.728 14.067 1.00 90.12 86 CYS A C 1
ATOM 634 O O . CYS A 1 86 ? -19.276 -0.548 14.882 1.00 90.12 86 CYS A O 1
ATOM 636 N N . CYS A 1 87 ? -17.946 -1.946 13.721 1.00 84.56 87 CYS A N 1
ATOM 637 C CA . CYS A 1 87 ? -18.526 -3.197 14.218 1.00 84.56 87 CYS A CA 1
ATOM 638 C C . CYS A 1 87 ? -17.919 -3.691 15.540 1.00 84.56 87 CYS A C 1
ATOM 640 O O . CYS A 1 87 ? -18.511 -4.552 16.181 1.00 84.56 87 CYS A O 1
ATOM 642 N N . THR A 1 88 ? -16.756 -3.180 15.945 1.00 67.69 88 THR A N 1
ATOM 643 C CA . THR A 1 88 ? -16.084 -3.544 17.205 1.00 67.69 88 THR A CA 1
ATOM 644 C C . THR A 1 88 ? -16.289 -2.507 18.315 1.00 67.69 88 THR A C 1
ATOM 646 O O . THR A 1 88 ? -15.424 -2.374 19.180 1.00 67.69 88 THR A O 1
ATOM 649 N N . LYS A 1 89 ? -17.378 -1.729 18.258 1.00 51.88 89 LYS A N 1
ATOM 650 C CA . LYS A 1 89 ? -17.769 -0.820 19.345 1.00 51.88 89 LYS A CA 1
ATOM 651 C C . LYS A 1 89 ? -18.431 -1.563 20.495 1.00 51.88 89 LYS A C 1
ATOM 653 O O . LYS A 1 89 ? -19.223 -2.486 20.210 1.00 51.88 89 LYS A O 1
#

InterPro domains:
  IPR052030 Peptidase M20/M20A family hydrolases [PTHR30575] (2-84)

pLDDT: mean 88.46, std 12.99, range [51.88, 98.38]